Protein AF-A0A2U3L2P4-F1 (afdb_monomer_lite)

pLDDT: mean 89.27, std 12.38, range [42.72, 97.75]

Radius of gyration: 22.04 Å; chains: 1; bounding box: 48×31×49 Å

Sequence (81 aa):
MTTPKTMLSDESRKQIEQLAREQQREPGEVLEEAVRRYAAACRLERFADKMGQRARDKGIREEDVPRLVEEVRRENAERDR

Structure (mmCIF, N/CA/C/O backbone):
data_AF-A0A2U3L2P4-F1
#
_entry.id   AF-A0A2U3L2P4-F1
#
loop_
_atom_site.group_PDB
_atom_site.id
_atom_site.type_symbol
_atom_site.label_atom_id
_atom_site.label_alt_id
_atom_site.label_comp_id
_atom_site.label_asym_id
_atom_site.label_entity_id
_atom_site.label_seq_id
_atom_site.pdbx_PDB_ins_code
_atom_site.Cartn_x
_atom_site.Cartn_y
_atom_site.Cartn_z
_atom_site.occupancy
_atom_site.B_iso_or_equiv
_atom_site.auth_seq_id
_atom_site.auth_comp_id
_atom_site.auth_asym_id
_atom_site.auth_atom_id
_atom_site.pdbx_PDB_model_num
ATOM 1 N N . MET A 1 1 ? -30.359 3.075 5.683 1.00 42.72 1 MET A N 1
ATOM 2 C CA . MET A 1 1 ? -28.925 3.433 5.647 1.00 42.72 1 MET A CA 1
ATOM 3 C C . MET A 1 1 ? -28.247 2.740 6.814 1.00 42.72 1 MET A C 1
ATOM 5 O O . MET A 1 1 ? -28.561 3.059 7.952 1.00 42.72 1 MET A O 1
ATOM 9 N N . THR A 1 2 ? -27.422 1.730 6.554 1.00 44.12 2 THR A N 1
ATOM 10 C CA . THR A 1 2 ? -26.697 0.976 7.589 1.00 44.12 2 THR A CA 1
ATOM 11 C C . THR A 1 2 ? -25.479 1.784 8.027 1.00 44.12 2 THR A C 1
ATOM 13 O O . THR A 1 2 ? -24.694 2.219 7.187 1.00 44.12 2 THR A O 1
ATOM 16 N N . THR A 1 3 ? -25.329 2.036 9.325 1.00 50.78 3 THR A N 1
ATOM 17 C CA . THR A 1 3 ? -24.163 2.745 9.862 1.00 50.78 3 THR A CA 1
ATOM 18 C C . THR A 1 3 ? -22.927 1.832 9.816 1.00 50.78 3 THR A C 1
ATOM 20 O O . THR A 1 3 ? -23.043 0.637 10.089 1.00 50.78 3 THR A O 1
ATOM 23 N N . PRO A 1 4 ? -21.720 2.349 9.510 1.00 54.50 4 PRO A N 1
ATOM 24 C CA . PRO A 1 4 ? -20.510 1.523 9.385 1.00 54.50 4 PRO A CA 1
ATOM 25 C C . PRO A 1 4 ? -20.183 0.734 10.66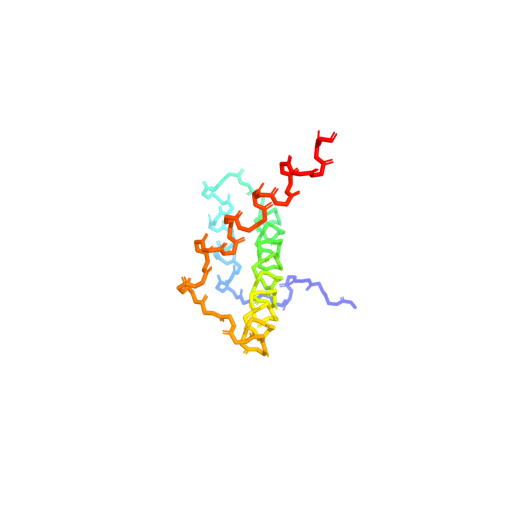1 1.00 54.50 4 PRO A C 1
ATOM 27 O O . PRO A 1 4 ? -19.585 -0.340 10.606 1.00 54.50 4 PRO A O 1
ATOM 30 N N . LYS A 1 5 ? -20.657 1.224 11.816 1.00 52.06 5 LYS A N 1
ATOM 31 C CA . LYS A 1 5 ? -20.548 0.558 13.117 1.00 52.06 5 LYS A CA 1
ATOM 32 C C . LYS A 1 5 ? -21.150 -0.854 13.113 1.00 52.06 5 LYS A C 1
ATOM 34 O O . LYS A 1 5 ? -20.676 -1.686 13.874 1.00 52.06 5 LYS A O 1
ATOM 39 N N . THR A 1 6 ? -22.127 -1.147 12.249 1.00 58.19 6 THR A N 1
ATOM 40 C CA . THR A 1 6 ? -22.775 -2.466 12.128 1.00 58.19 6 THR A CA 1
ATOM 41 C C . THR A 1 6 ? -22.030 -3.441 11.199 1.00 58.19 6 THR A C 1
ATOM 43 O O . THR A 1 6 ? -22.391 -4.610 11.163 1.00 58.19 6 THR A O 1
ATOM 46 N N . MET A 1 7 ? -20.996 -3.001 10.464 1.00 71.44 7 MET A N 1
ATOM 47 C CA . MET A 1 7 ? -20.291 -3.825 9.460 1.00 71.44 7 MET A CA 1
ATOM 48 C C . MET A 1 7 ? -18.925 -4.366 9.911 1.00 71.44 7 MET A C 1
ATOM 50 O O . MET A 1 7 ? -18.389 -5.267 9.272 1.00 71.44 7 MET A O 1
ATOM 54 N N . LEU A 1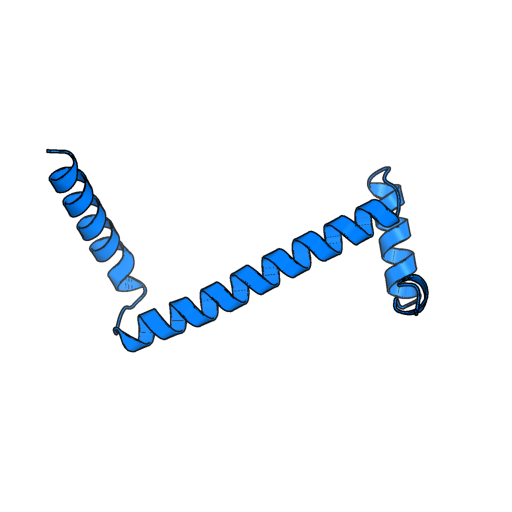 8 ? -18.347 -3.831 10.989 1.00 82.94 8 LEU A N 1
ATOM 55 C CA . LEU A 1 8 ? -17.063 -4.301 11.515 1.00 82.94 8 LEU A CA 1
ATOM 56 C C . LEU A 1 8 ? -17.262 -5.488 12.462 1.00 82.94 8 LEU A C 1
ATOM 58 O O . LEU A 1 8 ? -18.203 -5.499 13.259 1.00 82.94 8 LEU A O 1
ATOM 62 N N . SER A 1 9 ? -16.357 -6.466 12.396 1.00 90.19 9 SER A N 1
ATOM 63 C CA . SER A 1 9 ? -16.291 -7.544 13.388 1.00 90.19 9 SER A CA 1
ATOM 64 C C . SER A 1 9 ? -15.911 -6.991 14.770 1.00 90.19 9 SER A C 1
ATOM 66 O O . SER A 1 9 ? -15.299 -5.923 14.870 1.00 90.19 9 SER A O 1
ATOM 68 N N . ASP A 1 10 ? -16.241 -7.718 15.842 1.00 90.44 10 ASP A N 1
ATOM 69 C CA . ASP A 1 10 ? -15.824 -7.339 17.202 1.00 90.44 10 ASP A CA 1
ATOM 70 C C . ASP A 1 10 ? -14.305 -7.260 17.344 1.00 90.44 10 ASP A C 1
ATOM 72 O O . ASP A 1 10 ? -13.790 -6.378 18.028 1.00 90.44 10 ASP A O 1
ATOM 76 N N . GLU A 1 11 ? -13.589 -8.142 16.652 1.00 92.56 11 GLU A N 1
ATOM 77 C CA . GLU A 1 11 ? -12.131 -8.149 16.644 1.00 92.56 11 GLU A CA 1
ATOM 78 C C . GLU A 1 11 ? -11.575 -6.872 16.004 1.00 92.56 11 GLU A C 1
ATOM 80 O O . GLU A 1 11 ? -10.755 -6.176 16.599 1.00 92.56 11 GLU A O 1
ATOM 85 N N . SER A 1 12 ? -12.096 -6.486 14.837 1.00 92.44 12 SER A N 1
ATOM 86 C CA . SER A 1 12 ? -11.685 -5.246 14.170 1.00 92.44 12 SER A CA 1
ATOM 87 C C . SER A 1 12 ? -11.994 -4.010 15.017 1.00 92.44 12 SER A C 1
ATOM 89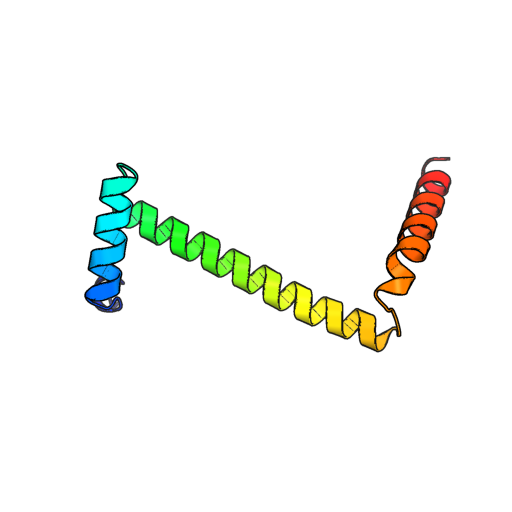 O O . SER A 1 12 ? -11.192 -3.080 15.057 1.00 92.44 12 SER A O 1
ATOM 91 N N . ARG A 1 13 ? -13.131 -3.994 15.729 1.00 92.56 13 ARG A N 1
ATOM 92 C CA . ARG A 1 13 ? -13.462 -2.908 16.665 1.00 92.56 13 ARG A CA 1
ATOM 93 C C . ARG A 1 13 ? -12.427 -2.799 17.786 1.00 92.56 13 ARG A C 1
ATOM 95 O O . ARG A 1 13 ? -11.894 -1.712 17.997 1.00 92.56 13 ARG A O 1
ATOM 102 N N . LYS A 1 14 ? -12.087 -3.916 18.439 1.00 94.81 14 LYS A N 1
ATOM 103 C CA . LYS A 1 14 ? -11.067 -3.949 19.503 1.00 94.81 14 LYS A CA 1
ATOM 104 C C . LYS A 1 14 ? -9.705 -3.471 19.010 1.00 94.81 14 LYS A C 1
ATOM 106 O O . LYS A 1 14 ? -9.042 -2.710 19.706 1.00 94.81 14 LYS A O 1
ATOM 111 N N . GLN A 1 15 ? -9.305 -3.883 17.809 1.00 95.31 15 GLN A N 1
ATOM 112 C CA . GLN A 1 15 ? -8.040 -3.462 17.205 1.00 95.31 15 GLN A CA 1
ATOM 113 C C . GLN A 1 15 ? -8.010 -1.957 16.921 1.00 95.31 15 GLN A C 1
ATOM 115 O O . GLN A 1 15 ? -7.020 -1.302 17.236 1.00 95.31 15 GLN A O 1
ATOM 120 N N . ILE A 1 16 ? -9.097 -1.387 16.390 1.00 95.38 16 ILE A N 1
ATOM 121 C CA . ILE A 1 16 ? -9.199 0.062 16.163 1.00 95.38 16 ILE A CA 1
ATOM 122 C C . ILE A 1 16 ? -9.118 0.819 17.492 1.00 95.38 16 ILE A C 1
ATOM 124 O O . ILE A 1 16 ? -8.355 1.774 17.599 1.00 95.38 16 ILE A O 1
ATOM 128 N N . GLU A 1 17 ? -9.859 0.389 18.515 1.00 96.00 17 GLU A N 1
ATOM 129 C CA . GLU A 1 17 ? -9.834 1.015 19.844 1.00 96.00 17 GLU A CA 1
ATOM 130 C C . GLU A 1 17 ? -8.465 0.896 20.526 1.00 96.00 17 GLU A C 1
ATOM 132 O O . GLU A 1 17 ? -8.050 1.793 21.261 1.00 96.00 17 GLU A O 1
ATOM 137 N N . GLN A 1 18 ? -7.755 -0.210 20.314 1.00 97.31 18 GLN A N 1
ATOM 138 C CA . GLN A 1 18 ? -6.398 -0.395 20.819 1.00 97.31 18 GLN A CA 1
ATOM 139 C C . GLN A 1 18 ? -5.415 0.552 20.119 1.00 97.31 18 GLN A C 1
ATOM 141 O O . GLN A 1 18 ? -4.717 1.305 20.792 1.00 97.31 18 GLN A O 1
ATOM 146 N N . LEU A 1 19 ? -5.427 0.588 18.783 1.00 97.19 19 LEU A N 1
ATOM 147 C CA . LEU A 1 19 ? -4.581 1.483 17.988 1.00 97.19 19 LEU A CA 1
ATOM 148 C C . LEU A 1 19 ? -4.855 2.960 18.287 1.00 97.19 19 LEU A C 1
ATOM 150 O O . LEU A 1 19 ? -3.925 3.760 18.346 1.00 97.19 19 LEU A O 1
ATOM 154 N N . ALA A 1 20 ? -6.121 3.320 18.491 1.00 96.88 20 ALA A N 1
ATOM 155 C CA . ALA A 1 20 ? -6.538 4.660 18.888 1.00 96.88 20 ALA A CA 1
ATOM 156 C C . ALA A 1 20 ? -5.940 5.058 20.243 1.00 96.88 20 ALA A C 1
ATOM 158 O O . ALA A 1 20 ? -5.341 6.126 20.358 1.00 96.88 20 ALA A O 1
ATOM 159 N N . ARG A 1 21 ? -6.011 4.166 21.242 1.00 97.50 21 ARG A N 1
ATOM 160 C CA . ARG A 1 21 ? -5.394 4.381 22.561 1.00 97.50 21 ARG A CA 1
ATOM 161 C C . ARG A 1 21 ? -3.875 4.519 22.480 1.00 97.50 21 ARG A C 1
ATOM 163 O O . ARG A 1 21 ? -3.328 5.446 23.067 1.00 97.50 21 ARG A O 1
ATOM 170 N N . GLU A 1 22 ? -3.205 3.641 21.738 1.00 97.75 22 GLU A N 1
ATOM 171 C CA . GLU A 1 22 ? -1.745 3.676 21.554 1.00 97.75 22 GLU A CA 1
ATOM 172 C C . GLU A 1 22 ? -1.271 4.959 20.864 1.00 97.75 22 GLU A C 1
ATOM 174 O O . GLU A 1 22 ? -0.225 5.503 21.212 1.00 97.75 22 GLU A O 1
ATOM 179 N N . GLN A 1 23 ? -2.052 5.460 19.906 1.00 95.75 23 GLN A N 1
ATOM 180 C CA . GLN A 1 23 ? -1.728 6.663 19.140 1.00 95.75 23 GLN A CA 1
ATOM 181 C C . GLN A 1 23 ? -2.277 7.954 19.761 1.00 95.75 23 GLN A C 1
ATOM 183 O O . GLN A 1 23 ? -2.020 9.019 19.208 1.00 95.75 23 GLN A O 1
ATOM 188 N N . GLN A 1 24 ? -3.017 7.877 20.875 1.00 96.69 24 GLN A N 1
ATOM 189 C CA . GLN A 1 24 ? -3.727 9.010 21.490 1.00 96.69 24 GLN A CA 1
ATOM 190 C C . GLN A 1 24 ? -4.653 9.741 20.500 1.00 96.69 24 GLN A C 1
ATOM 192 O O . GLN A 1 24 ? -4.656 10.966 20.406 1.00 96.69 24 GLN A O 1
ATOM 197 N N . ARG A 1 25 ? -5.420 8.970 19.728 1.00 95.75 25 ARG A N 1
ATOM 198 C CA . ARG A 1 25 ? -6.325 9.450 18.673 1.00 95.75 25 ARG A CA 1
ATOM 199 C C . ARG A 1 25 ? -7.735 8.934 18.893 1.00 95.75 25 ARG A C 1
ATOM 201 O O . ARG A 1 25 ? -7.939 7.967 19.625 1.00 95.75 25 ARG A O 1
ATOM 208 N N . GLU A 1 26 ? -8.701 9.522 18.200 1.00 96.00 26 GLU A N 1
ATOM 209 C CA . GLU A 1 26 ? -10.064 9.001 18.210 1.00 96.00 26 GLU A CA 1
ATOM 210 C C . GLU A 1 26 ? -10.179 7.742 17.323 1.00 96.00 26 GLU A C 1
ATOM 212 O O . GLU A 1 26 ? -9.619 7.702 16.220 1.00 96.00 26 GLU A O 1
ATOM 217 N N . PRO A 1 27 ? -10.951 6.711 17.726 1.00 93.19 27 PRO A N 1
ATOM 218 C CA . PRO A 1 27 ? -11.184 5.510 16.912 1.00 93.19 27 PRO A CA 1
ATOM 219 C C . PRO A 1 27 ? -11.666 5.804 15.484 1.00 93.19 27 PRO A C 1
ATOM 221 O O . PRO A 1 27 ? -11.304 5.096 14.543 1.00 93.19 27 PRO A O 1
ATOM 224 N N . GLY A 1 28 ? -12.458 6.868 15.309 1.00 93.12 28 GLY A N 1
ATOM 225 C CA . GLY A 1 28 ? -12.914 7.326 13.995 1.00 93.12 28 GLY A CA 1
ATOM 226 C C . GLY A 1 28 ? -11.766 7.778 13.090 1.00 93.12 28 GLY A C 1
ATOM 227 O O . GLY A 1 28 ? -11.724 7.393 11.925 1.00 93.12 28 GLY A O 1
ATOM 228 N N . GLU A 1 29 ? -10.787 8.507 13.628 1.00 93.31 29 GLU A N 1
ATOM 229 C CA . GLU A 1 29 ? -9.629 8.988 12.864 1.00 93.31 29 GLU A CA 1
ATOM 230 C C . GLU A 1 29 ? -8.713 7.838 12.428 1.00 93.31 29 GLU A C 1
ATOM 232 O O . GLU A 1 29 ? -8.131 7.863 11.340 1.00 93.31 29 GLU A O 1
ATOM 237 N N . VAL A 1 30 ? -8.575 6.815 13.277 1.00 95.88 30 VAL A N 1
ATOM 238 C CA . VAL A 1 30 ? -7.827 5.595 12.945 1.00 95.88 30 VAL A CA 1
ATOM 239 C C . VAL A 1 30 ? -8.524 4.837 11.820 1.00 95.88 30 VAL A C 1
ATOM 241 O O . VAL A 1 30 ? -7.867 4.404 10.871 1.00 95.88 30 VAL A O 1
ATOM 244 N N . LEU A 1 31 ? -9.851 4.713 11.888 1.00 94.38 31 LEU A N 1
ATOM 245 C CA . LEU A 1 31 ? -10.641 4.058 10.850 1.00 94.38 31 LEU A CA 1
ATOM 246 C C . LEU A 1 31 ? -10.569 4.810 9.511 1.00 94.38 31 LEU A C 1
ATOM 248 O O . LEU A 1 31 ? -10.354 4.186 8.472 1.00 94.38 31 LEU A O 1
ATOM 252 N N . GLU A 1 32 ? -10.705 6.136 9.519 1.00 94.69 32 GLU A N 1
ATOM 253 C CA . GLU A 1 32 ? -10.585 6.959 8.309 1.00 94.69 32 GLU A CA 1
ATOM 254 C C . GLU A 1 32 ? -9.209 6.821 7.653 1.00 94.69 32 GLU A C 1
ATOM 256 O O . GLU A 1 32 ? -9.103 6.659 6.433 1.00 94.69 32 GLU A O 1
ATOM 261 N N . GLU A 1 33 ? -8.147 6.842 8.457 1.00 95.75 33 GLU A N 1
ATOM 262 C CA . GLU A 1 33 ? -6.786 6.663 7.962 1.00 95.75 33 GLU A CA 1
ATOM 263 C C . GLU A 1 33 ? -6.570 5.254 7.394 1.00 95.75 33 GLU A C 1
ATOM 265 O O . GLU A 1 33 ? -5.969 5.103 6.327 1.00 95.75 33 GLU A O 1
ATOM 270 N N . ALA A 1 34 ? -7.111 4.220 8.045 1.00 95.06 34 ALA A N 1
ATOM 271 C CA . ALA A 1 34 ? -7.045 2.849 7.546 1.00 95.06 34 ALA A CA 1
ATOM 272 C C . ALA A 1 34 ? -7.712 2.717 6.166 1.00 95.06 34 ALA A C 1
ATOM 274 O O . ALA A 1 34 ? -7.116 2.158 5.242 1.00 95.06 34 ALA A O 1
ATOM 275 N N . VAL A 1 35 ? -8.905 3.297 5.987 1.00 95.00 35 VAL A N 1
ATOM 276 C CA . VAL A 1 35 ? -9.611 3.310 4.693 1.00 95.00 35 VAL A CA 1
ATOM 277 C C . VAL A 1 35 ? -8.804 4.061 3.634 1.00 95.00 35 VAL A C 1
ATOM 279 O O . VAL A 1 35 ? -8.657 3.576 2.508 1.00 95.00 35 VAL A O 1
ATOM 282 N N . ARG A 1 36 ? -8.239 5.222 3.983 1.00 96.44 36 ARG A N 1
ATOM 283 C CA . ARG A 1 36 ? -7.418 6.031 3.071 1.00 96.44 36 ARG A CA 1
ATOM 284 C C . ARG A 1 36 ? -6.196 5.257 2.577 1.00 96.44 36 ARG A C 1
ATOM 286 O O . ARG A 1 36 ? -5.930 5.244 1.372 1.00 96.44 36 ARG A O 1
ATOM 293 N N . ARG A 1 37 ? -5.482 4.590 3.488 1.00 96.62 37 ARG A N 1
ATOM 294 C CA . ARG A 1 37 ? -4.303 3.772 3.167 1.00 96.62 37 ARG A CA 1
ATOM 295 C C . ARG A 1 37 ? -4.665 2.553 2.333 1.00 96.62 37 ARG A C 1
ATOM 297 O O . ARG A 1 37 ? -4.006 2.308 1.327 1.00 96.62 37 ARG A O 1
ATOM 304 N N . TYR A 1 38 ? -5.734 1.847 2.690 1.00 95.81 38 TYR A N 1
ATOM 305 C CA . TYR A 1 38 ? -6.211 0.697 1.925 1.00 95.81 38 TYR A CA 1
ATOM 306 C C . TYR A 1 38 ? -6.570 1.086 0.484 1.00 95.81 38 TYR A C 1
ATOM 308 O O . TYR A 1 38 ? -6.074 0.491 -0.470 1.00 95.81 38 TYR A O 1
ATOM 316 N N . ALA A 1 39 ? -7.347 2.159 0.304 1.00 96.25 39 ALA A N 1
ATOM 317 C CA . ALA A 1 39 ? -7.696 2.654 -1.025 1.00 96.25 39 ALA A CA 1
ATOM 318 C C . ALA A 1 39 ? -6.462 3.076 -1.843 1.00 96.25 39 ALA A C 1
ATOM 320 O O . ALA A 1 39 ? -6.417 2.850 -3.054 1.00 96.25 39 ALA A O 1
ATOM 321 N N . ALA A 1 40 ? -5.457 3.687 -1.208 1.00 96.06 40 ALA A N 1
ATOM 322 C CA . ALA A 1 40 ? -4.203 4.030 -1.872 1.00 96.06 40 ALA A CA 1
ATOM 323 C C . ALA A 1 40 ? -3.418 2.782 -2.309 1.00 96.06 40 ALA A C 1
ATOM 325 O O . ALA A 1 40 ? -2.959 2.742 -3.451 1.00 96.06 40 ALA A O 1
ATOM 326 N N . ALA A 1 41 ? -3.331 1.761 -1.451 1.00 96.94 41 ALA A N 1
ATOM 327 C CA . ALA A 1 41 ? -2.678 0.493 -1.767 1.00 96.94 41 ALA A CA 1
ATOM 328 C C . ALA A 1 41 ? -3.352 -0.200 -2.960 1.00 96.94 41 ALA A C 1
ATOM 330 O O . ALA A 1 41 ? -2.689 -0.494 -3.951 1.00 96.94 41 ALA A O 1
ATOM 331 N N . CYS A 1 42 ? -4.684 -0.323 -2.949 1.00 96.56 42 CYS A N 1
ATOM 332 C CA . CYS A 1 42 ? -5.424 -0.912 -4.068 1.00 96.56 42 CYS A CA 1
ATOM 333 C C . CYS A 1 42 ? -5.236 -0.144 -5.385 1.00 96.56 42 CYS A C 1
ATOM 335 O O . CYS A 1 42 ? -5.234 -0.743 -6.461 1.00 96.56 42 CYS A O 1
ATOM 337 N N . ARG A 1 43 ? -5.106 1.191 -5.342 1.00 95.38 43 ARG A N 1
ATOM 338 C CA . ARG A 1 43 ? -4.792 1.975 -6.550 1.00 95.38 43 ARG A CA 1
ATOM 339 C C . ARG A 1 43 ? -3.399 1.649 -7.079 1.00 95.38 43 ARG A C 1
ATOM 341 O O . ARG A 1 43 ? -3.246 1.532 -8.293 1.00 95.38 43 ARG A O 1
ATOM 348 N N . LEU A 1 44 ? -2.417 1.515 -6.189 1.00 94.88 44 LEU A N 1
ATOM 349 C CA . LEU A 1 44 ? -1.046 1.188 -6.563 1.00 94.88 44 LEU A CA 1
ATOM 350 C C . LEU A 1 44 ? -0.949 -0.217 -7.166 1.00 94.88 44 LEU A C 1
ATOM 352 O O . LEU A 1 44 ? -0.342 -0.363 -8.220 1.00 94.88 44 LEU A O 1
ATOM 356 N N . GLU A 1 45 ? -1.603 -1.211 -6.564 1.00 95.38 45 GLU A N 1
ATOM 357 C CA . GLU A 1 45 ? -1.665 -2.586 -7.086 1.00 95.38 45 GLU A CA 1
ATOM 358 C C . GLU A 1 45 ? -2.251 -2.619 -8.501 1.00 95.38 45 GLU A C 1
ATOM 360 O O . GLU A 1 45 ? -1.601 -3.074 -9.438 1.00 95.38 45 GLU A O 1
ATOM 365 N N . ARG A 1 46 ? -3.430 -2.017 -8.703 1.00 94.81 46 ARG A N 1
ATOM 366 C CA . ARG A 1 46 ? -4.064 -1.955 -10.033 1.00 94.81 46 ARG A CA 1
ATOM 367 C C . ARG A 1 46 ? -3.199 -1.236 -11.063 1.00 94.81 46 ARG A C 1
ATOM 369 O O . ARG A 1 46 ? -3.216 -1.585 -12.244 1.00 94.81 46 ARG A O 1
ATOM 376 N N . PHE A 1 47 ? -2.491 -0.189 -10.641 1.00 94.56 47 PHE A N 1
ATOM 377 C CA . PHE A 1 47 ? -1.563 0.519 -11.510 1.00 94.56 47 PHE A CA 1
ATOM 378 C C . PHE A 1 47 ? -0.379 -0.373 -11.890 1.00 94.56 47 PHE A C 1
ATOM 380 O O . PHE A 1 47 ? -0.066 -0.474 -13.076 1.00 94.56 47 PHE A O 1
ATOM 387 N N . ALA A 1 48 ? 0.234 -1.045 -10.915 1.00 92.25 48 ALA A N 1
ATOM 388 C CA . ALA A 1 48 ? 1.342 -1.965 -11.134 1.00 92.25 48 ALA A CA 1
ATOM 389 C C . ALA A 1 48 ? 0.944 -3.108 -12.077 1.00 92.25 48 ALA A C 1
ATOM 391 O O . ALA A 1 48 ? 1.655 -3.358 -13.047 1.00 92.25 48 ALA A O 1
ATOM 392 N N . ASP A 1 49 ? -0.228 -3.715 -11.885 1.00 92.62 49 ASP A N 1
ATOM 393 C CA . ASP A 1 49 ? -0.742 -4.774 -12.760 1.00 92.62 49 ASP A CA 1
ATOM 394 C C . ASP A 1 49 ? -0.916 -4.288 -14.201 1.00 92.62 49 ASP A C 1
ATOM 396 O O . ASP A 1 49 ? -0.436 -4.911 -15.154 1.00 92.62 49 ASP A O 1
ATOM 400 N N . LYS A 1 50 ? -1.567 -3.130 -14.373 1.00 93.06 50 LYS A N 1
ATOM 401 C CA . LYS A 1 50 ? -1.808 -2.536 -15.692 1.00 93.06 50 LYS A CA 1
ATOM 402 C C . LYS A 1 50 ? -0.502 -2.176 -16.398 1.00 93.06 50 LYS A C 1
ATOM 404 O O . LYS A 1 50 ? -0.367 -2.405 -17.601 1.00 93.06 50 LYS A O 1
ATOM 409 N N . MET A 1 51 ? 0.448 -1.592 -15.675 1.00 90.88 51 MET A N 1
ATOM 410 C CA . MET A 1 51 ? 1.739 -1.200 -16.237 1.00 90.88 51 MET A CA 1
ATOM 411 C C . MET A 1 51 ? 2.629 -2.407 -16.514 1.00 90.88 51 MET A C 1
ATOM 413 O O . MET A 1 51 ? 3.272 -2.441 -17.560 1.00 90.88 51 MET A O 1
ATOM 417 N N . GLY A 1 52 ? 2.601 -3.421 -15.649 1.00 89.88 52 GLY A N 1
ATOM 418 C CA . GLY A 1 52 ? 3.281 -4.694 -15.860 1.00 89.88 52 GLY A CA 1
ATOM 419 C C . GLY A 1 52 ? 2.763 -5.407 -17.105 1.00 89.88 52 GLY A C 1
ATOM 420 O O . GLY A 1 52 ? 3.558 -5.859 -17.925 1.00 89.88 52 GLY A O 1
ATOM 421 N N . GLN A 1 53 ? 1.443 -5.434 -17.315 1.00 91.50 53 GLN A N 1
ATOM 422 C CA . GLN A 1 53 ? 0.875 -5.983 -18.546 1.00 91.50 53 GLN A CA 1
ATOM 423 C C . GLN A 1 53 ? 1.329 -5.197 -19.779 1.00 91.50 53 GLN A C 1
ATOM 425 O O . GLN A 1 53 ? 1.824 -5.784 -20.733 1.00 91.50 53 GLN A O 1
ATOM 430 N N . ARG A 1 54 ? 1.252 -3.864 -19.732 1.00 91.56 54 ARG A N 1
ATOM 431 C CA . ARG A 1 54 ? 1.703 -3.003 -20.833 1.00 91.56 54 ARG A CA 1
ATOM 432 C C . ARG A 1 54 ? 3.196 -3.167 -21.141 1.00 91.56 54 ARG A C 1
ATOM 434 O O . ARG A 1 54 ? 3.580 -3.054 -22.301 1.00 91.56 54 ARG A O 1
ATOM 441 N N . ALA A 1 55 ? 4.035 -3.384 -20.130 1.00 89.38 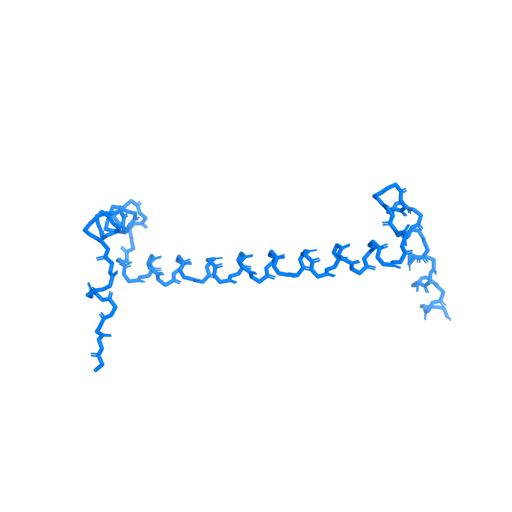55 ALA A N 1
ATOM 442 C CA . ALA A 1 55 ? 5.457 -3.661 -20.315 1.00 89.38 55 ALA A CA 1
ATOM 443 C C . ALA A 1 55 ? 5.661 -5.003 -21.030 1.00 89.38 55 ALA A C 1
ATOM 445 O O . ALA A 1 55 ? 6.369 -5.045 -22.036 1.00 89.38 55 ALA A O 1
ATOM 446 N N . ARG A 1 56 ? 4.955 -6.058 -20.591 1.00 89.75 56 ARG A N 1
ATOM 447 C CA . ARG A 1 56 ? 4.963 -7.378 -21.244 1.00 89.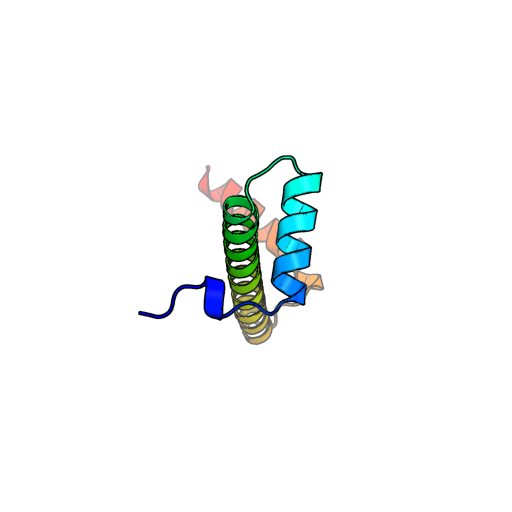75 56 ARG A CA 1
ATOM 448 C C . ARG A 1 56 ? 4.510 -7.308 -22.701 1.00 89.75 56 ARG A C 1
ATOM 450 O O . ARG A 1 56 ? 5.198 -7.844 -23.562 1.00 89.75 56 ARG A O 1
ATOM 457 N N . ASP A 1 57 ? 3.422 -6.596 -22.987 1.00 93.50 57 ASP A N 1
ATOM 458 C CA . ASP A 1 57 ? 2.903 -6.418 -24.353 1.00 93.50 57 ASP A CA 1
ATOM 459 C C . ASP A 1 57 ? 3.909 -5.700 -25.270 1.00 93.50 57 ASP A C 1
ATOM 461 O O . ASP A 1 57 ? 3.906 -5.888 -26.484 1.00 93.50 57 ASP A O 1
ATOM 465 N N . LYS A 1 58 ? 4.788 -4.878 -24.688 1.00 91.38 58 LYS A N 1
ATOM 466 C CA . LYS A 1 58 ? 5.875 -4.180 -25.386 1.00 91.38 58 LYS A CA 1
ATOM 467 C C . LYS A 1 58 ? 7.196 -4.953 -25.397 1.00 91.38 58 LYS A C 1
ATOM 469 O O . LYS A 1 58 ? 8.180 -4.433 -25.914 1.00 91.38 58 LYS A O 1
ATOM 474 N N . GLY A 1 59 ? 7.237 -6.152 -24.814 1.00 93.69 59 GLY A N 1
ATOM 475 C CA . GLY A 1 59 ? 8.456 -6.948 -24.678 1.00 93.69 59 GLY A CA 1
ATOM 476 C C . GLY A 1 59 ? 9.515 -6.330 -23.760 1.00 93.69 59 GLY A C 1
ATOM 477 O O . GLY A 1 59 ? 10.668 -6.737 -23.831 1.00 93.69 59 GLY A O 1
ATOM 478 N N . ILE A 1 60 ? 9.141 -5.360 -22.920 1.00 91.44 60 ILE A N 1
ATOM 479 C CA . ILE A 1 60 ? 10.052 -4.680 -21.994 1.00 91.44 60 ILE A CA 1
ATOM 480 C C . ILE A 1 60 ? 10.308 -5.585 -20.793 1.00 91.44 60 ILE A C 1
ATOM 482 O O . ILE A 1 60 ? 9.360 -6.087 -20.178 1.00 91.44 60 ILE A O 1
ATOM 486 N N . ARG A 1 61 ? 11.582 -5.747 -20.440 1.00 90.75 61 ARG A N 1
ATOM 487 C CA . ARG A 1 61 ? 12.022 -6.518 -19.279 1.00 90.75 61 ARG A CA 1
ATOM 488 C C . ARG A 1 61 ? 12.649 -5.631 -18.213 1.00 90.75 61 ARG A C 1
ATOM 490 O O . ARG A 1 61 ? 12.913 -4.452 -18.435 1.00 90.75 61 ARG A O 1
ATOM 497 N N . GLU A 1 62 ? 12.882 -6.196 -17.035 1.00 87.06 62 GLU A N 1
ATOM 498 C CA . GLU A 1 62 ? 13.527 -5.466 -15.941 1.00 87.06 62 GLU A CA 1
ATOM 499 C C . GLU A 1 62 ? 14.962 -5.069 -16.316 1.00 87.06 62 GLU A C 1
ATOM 501 O O . GLU A 1 62 ? 15.402 -3.959 -16.021 1.00 87.06 62 GLU A O 1
ATOM 506 N N . GLU A 1 63 ? 15.652 -5.922 -17.079 1.00 93.31 63 GLU A N 1
ATOM 507 C CA . GLU A 1 63 ? 16.998 -5.638 -17.593 1.00 93.31 63 GLU A CA 1
ATOM 508 C C . GLU A 1 63 ? 17.060 -4.409 -18.519 1.00 93.31 63 GLU A C 1
ATOM 510 O O . GLU A 1 63 ? 18.124 -3.812 -18.679 1.00 93.31 63 GLU A O 1
ATOM 515 N N . ASP A 1 64 ? 15.935 -4.009 -19.125 1.00 92.00 64 ASP A N 1
ATOM 516 C CA . ASP A 1 64 ? 15.861 -2.844 -20.012 1.00 92.00 64 ASP A CA 1
ATOM 517 C C . ASP A 1 64 ? 15.820 -1.512 -19.251 1.00 92.00 64 ASP A C 1
ATOM 519 O O . ASP A 1 64 ? 16.045 -0.459 -19.853 1.00 92.00 64 ASP A O 1
ATOM 523 N N . VAL A 1 65 ? 15.535 -1.524 -17.941 1.00 89.94 65 VAL A N 1
ATOM 524 C CA . VAL A 1 65 ? 15.334 -0.305 -17.140 1.00 89.94 65 VAL A CA 1
ATOM 525 C C . VAL A 1 65 ? 16.515 0.672 -17.241 1.00 89.94 65 VAL A C 1
ATOM 527 O O . VAL A 1 65 ? 16.258 1.847 -17.513 1.00 89.94 65 VAL A O 1
ATOM 530 N N . PRO A 1 66 ? 17.793 0.256 -17.102 1.00 93.81 66 PRO A N 1
ATOM 531 C CA . PRO A 1 66 ? 18.921 1.178 -17.229 1.00 93.81 66 PRO A CA 1
ATOM 532 C C . PRO A 1 66 ? 18.970 1.870 -18.596 1.00 93.81 66 PRO A C 1
ATOM 534 O O . PRO A 1 66 ? 19.160 3.082 -18.664 1.00 93.81 66 PRO A O 1
ATOM 537 N N . ARG A 1 67 ? 18.733 1.125 -19.686 1.00 94.94 67 ARG A N 1
ATOM 538 C CA . ARG A 1 67 ? 18.721 1.676 -21.049 1.00 94.94 67 ARG A CA 1
ATOM 539 C C . ARG A 1 67 ? 17.581 2.680 -21.233 1.00 94.94 67 ARG A C 1
ATOM 541 O O . ARG A 1 67 ? 17.815 3.770 -21.745 1.00 94.94 67 ARG A O 1
ATOM 548 N N . LEU A 1 68 ? 16.373 2.338 -20.785 1.00 91.12 68 LEU A N 1
ATOM 549 C CA . LEU A 1 68 ? 15.193 3.205 -20.889 1.00 91.12 68 LEU A CA 1
ATOM 550 C C . LEU A 1 68 ? 15.365 4.515 -20.104 1.00 91.12 68 LEU A C 1
ATOM 552 O O . LEU A 1 68 ? 14.933 5.573 -20.558 1.00 91.12 68 LEU A O 1
ATOM 556 N N . VAL A 1 69 ? 16.009 4.463 -18.933 1.00 92.88 69 VAL A N 1
ATOM 557 C CA . VAL A 1 69 ? 16.313 5.663 -18.137 1.00 92.88 69 VAL A CA 1
ATOM 558 C C . VAL A 1 69 ? 17.270 6.589 -18.886 1.00 92.88 69 VAL A C 1
ATOM 560 O O . VAL A 1 69 ? 17.028 7.795 -18.937 1.00 92.88 69 VAL A O 1
ATOM 563 N N . GLU A 1 70 ? 18.331 6.044 -19.481 1.00 95.19 70 GLU A N 1
ATOM 564 C CA . GLU A 1 70 ? 19.290 6.835 -20.259 1.00 95.19 70 GLU A CA 1
ATOM 565 C C . GLU A 1 70 ? 18.658 7.440 -21.521 1.00 95.19 70 GLU A C 1
ATOM 567 O O . GLU A 1 70 ? 18.919 8.601 -21.841 1.00 95.19 70 GLU A O 1
ATOM 572 N N . GLU A 1 71 ? 17.765 6.709 -22.195 1.00 93.44 71 GLU A N 1
ATOM 573 C CA . GLU A 1 71 ? 16.991 7.226 -23.332 1.00 93.44 71 GLU A CA 1
ATOM 574 C C . GLU A 1 71 ? 16.165 8.458 -22.940 1.00 93.44 71 GLU A C 1
ATOM 576 O O . GLU A 1 71 ? 16.309 9.512 -23.560 1.00 93.44 71 GLU A O 1
ATOM 581 N N . VAL A 1 72 ? 15.384 8.375 -21.857 1.00 93.31 72 VAL A N 1
ATOM 582 C CA . VAL A 1 72 ? 14.555 9.498 -21.381 1.00 93.31 72 VAL A CA 1
ATOM 583 C C . VAL A 1 72 ? 15.407 10.677 -20.901 1.00 93.31 72 VAL A C 1
ATOM 585 O O . VAL A 1 72 ? 15.057 11.835 -21.136 1.00 93.31 72 VAL A O 1
ATOM 588 N N . ARG A 1 73 ? 16.537 10.419 -20.231 1.00 92.88 73 ARG A N 1
ATOM 589 C CA . ARG A 1 73 ? 17.465 11.481 -19.800 1.00 92.88 73 ARG A CA 1
ATOM 590 C C . ARG A 1 73 ? 18.020 12.256 -20.988 1.00 92.88 73 ARG A C 1
ATOM 592 O O . ARG A 1 73 ? 18.053 13.485 -20.939 1.00 92.88 73 ARG A O 1
ATOM 599 N N . ARG A 1 74 ? 18.425 11.548 -22.047 1.00 93.44 74 ARG A N 1
ATOM 600 C CA . ARG A 1 74 ? 18.907 12.167 -23.285 1.00 93.44 74 ARG A CA 1
ATOM 601 C C . ARG A 1 74 ? 17.807 12.996 -23.947 1.00 93.44 74 ARG A C 1
ATOM 603 O O . ARG A 1 74 ? 18.054 14.157 -24.256 1.00 93.44 74 ARG A O 1
ATOM 610 N N . GLU A 1 75 ? 16.602 12.444 -24.088 1.00 92.56 75 GLU A N 1
ATOM 611 C CA . GLU A 1 75 ? 15.454 13.153 -24.675 1.00 92.56 75 GLU A CA 1
ATOM 612 C C . GLU A 1 75 ? 15.114 14.446 -23.917 1.00 92.56 75 GLU A C 1
ATOM 614 O O . GLU A 1 75 ? 14.866 15.481 -24.534 1.00 92.56 75 GLU A O 1
ATOM 619 N N . ASN A 1 76 ? 15.141 14.429 -22.581 1.00 90.94 76 ASN A N 1
ATOM 620 C CA . ASN A 1 76 ? 14.890 15.633 -21.785 1.00 90.94 76 ASN A CA 1
ATOM 621 C C . ASN A 1 76 ? 15.984 16.696 -21.985 1.00 90.94 76 ASN A C 1
ATOM 623 O O . ASN A 1 76 ? 15.670 17.863 -22.195 1.00 90.94 76 ASN A O 1
ATOM 627 N N . ALA A 1 77 ? 17.260 16.297 -22.007 1.00 89.31 77 ALA A N 1
ATOM 628 C CA . ALA A 1 77 ? 18.381 17.212 -22.248 1.00 89.31 77 ALA A CA 1
ATOM 629 C C . ALA A 1 77 ? 18.425 17.783 -23.683 1.00 89.31 77 ALA A C 1
ATOM 631 O O . ALA A 1 77 ? 19.119 18.771 -23.944 1.00 89.31 77 ALA A O 1
ATOM 632 N N . GLU A 1 78 ? 17.750 17.136 -24.633 1.00 86.44 78 GLU A N 1
A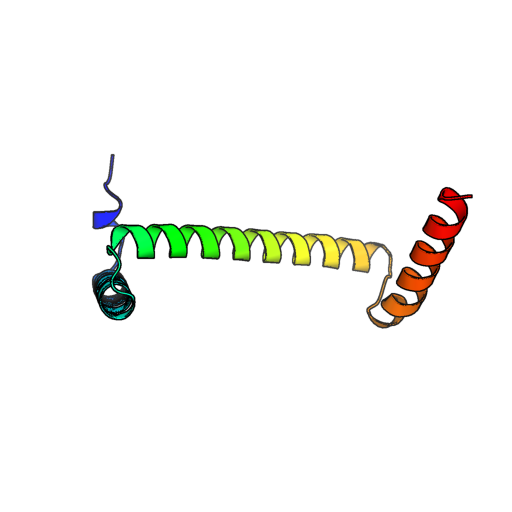TOM 633 C CA . GLU A 1 78 ? 17.551 17.634 -25.997 1.00 86.44 78 GLU A CA 1
ATOM 634 C C . GLU A 1 78 ? 16.347 18.579 -26.101 1.00 86.44 78 GLU A C 1
ATOM 636 O O . GLU A 1 78 ? 16.387 19.496 -26.911 1.00 86.44 78 GLU A O 1
ATOM 641 N N . ARG A 1 79 ? 15.305 18.406 -25.273 1.00 82.44 79 ARG A N 1
ATOM 642 C CA . ARG A 1 79 ? 14.129 19.300 -25.232 1.00 82.44 79 ARG A CA 1
ATOM 643 C C . ARG A 1 79 ? 14.385 20.638 -24.542 1.00 82.44 79 ARG A C 1
ATOM 645 O O . ARG A 1 79 ? 13.683 21.598 -24.843 1.00 82.44 79 ARG A O 1
ATOM 652 N N . ASP A 1 80 ? 15.349 20.686 -23.628 1.00 75.19 80 ASP A N 1
ATOM 653 C CA . ASP A 1 80 ? 15.732 21.903 -22.901 1.00 75.19 80 ASP A CA 1
ATOM 654 C C . ASP A 1 80 ? 16.774 22.762 -23.659 1.00 75.19 80 ASP A C 1
ATOM 656 O O . ASP A 1 80 ? 17.228 23.783 -23.136 1.00 75.19 80 ASP A O 1
ATOM 660 N N . ARG A 1 81 ? 17.170 22.354 -24.874 1.00 61.41 81 ARG A N 1
ATOM 661 C CA . ARG A 1 81 ? 18.064 23.087 -25.787 1.00 61.41 81 ARG A CA 1
ATOM 662 C C . ARG A 1 81 ? 17.287 23.746 -26.918 1.00 61.41 81 ARG A C 1
ATOM 664 O O . ARG A 1 81 ? 17.717 24.850 -27.319 1.00 61.41 81 ARG A O 1
#

Foldseek 3Di:
DDDVVVVDDPVRQVVLVVVCVVVVHDSVVSVVVVVVVVVVVVVVVVVCVVVVVVCVVVVHDPVCVVVVVVVVVVVVVVVVD

Secondary structure (DSSP, 8-state):
---GGGTS-HHHHHHHHHHHHHHT--HHHHHHHHHHHHHHHHHHHHHHHHHHHHHHHTT--GGGHHHHHHHHHHHHHHHT-